Protein AF-A0A849A9J9-F1 (afdb_monomer)

Solvent-accessible surface area (backbone atoms only — not comparable to full-atom values): 10123 Å² total; per-residue (Å²): 137,88,82,84,79,86,82,87,78,90,78,89,83,88,82,89,82,90,84,90,86,82,88,82,89,80,82,85,81,92,79,80,89,86,84,84,86,83,89,81,89,75,92,74,91,71,92,76,79,88,88,91,87,73,85,71,73,67,77,60,61,65,57,56,51,55,39,68,74,41,61,68,72,59,29,49,53,52,50,56,49,50,52,49,52,52,48,53,53,48,52,53,53,48,52,52,51,52,51,48,53,52,49,54,50,51,51,53,51,50,51,53,50,52,53,53,52,50,53,51,51,53,52,51,49,53,50,52,52,51,52,50,52,52,50,53,52,51,50,54,53,48,52,53,50,51,55,52,52,54,59,58,76,75,107

pLDDT: mean 74.29, std 26.29, range [30.38, 98.69]

Sequence (155 aa):
MPTMPAVSGSSVHSADAATDGASGAAVPTNGAADLLPPHHSGDHSSSTPEAEDTERSAPDHTLDQQLAALPPQLALYFRDLLRGLEAEAGDARAEVREVRAALESDIARLRLHAAGLQGRVDELQAECDRLRAAGHGAGASLARRAAGVARRALR

Foldseek 3Di:
DDDDDDDDDDDDDDDDDDDDDDDDDDDDDDDDDDDDDDDDDDDDDDDDDDDDPPPPDPPPVVLVVVLVPDDVVVSVVVVVVVVVVVVVVVVVVVVVVVVVVVVVVVVVVVVVVVVVVVVVVVVVVVVVVVVVVVVVVVVVVVVVVVVVVVVVVVD

Mean predicted aligned error: 18.8 Å

Radius of gyration: 39.14 Å; Cα contacts (8 Å, |Δi|>4): 4; chains: 1; bounding box: 74×85×103 Å

Secondary structure (DSSP, 8-state):
-------------------------PPPPP---------------------S--------HHHHHHHHTS-HHHHHHHHHHHHHHHHHHHHHHHHHHHHHHHHHHHHHHHHHHHHHHHHHHHHHHHHHHHHHHHHHHHHHHHHHHHHHHHHHHT-

Organism: NCBI:txid1656892

Structure (mmCIF, N/CA/C/O backbone):
data_AF-A0A849A9J9-F1
#
_entry.id   AF-A0A849A9J9-F1
#
loop_
_atom_site.group_PDB
_atom_site.id
_atom_site.type_symbol
_atom_site.label_atom_id
_atom_site.label_alt_id
_atom_site.label_comp_id
_atom_site.label_asym_id
_atom_site.label_entity_id
_atom_site.label_seq_id
_atom_site.pdbx_PDB_ins_code
_atom_site.Cartn_x
_atom_site.Cartn_y
_atom_site.Cartn_z
_atom_site.occupancy
_atom_site.B_iso_or_equiv
_atom_site.auth_seq_id
_atom_site.auth_comp_id
_atom_site.auth_asym_id
_atom_site.auth_atom_id
_atom_site.pdbx_PDB_model_num
ATOM 1 N N . MET A 1 1 ? 15.894 49.529 8.300 1.00 38.03 1 MET A N 1
ATOM 2 C CA . MET A 1 1 ? 17.341 49.839 8.242 1.00 38.03 1 MET A CA 1
ATOM 3 C C . MET A 1 1 ? 17.734 50.475 9.561 1.00 38.03 1 MET A C 1
ATOM 5 O O . MET A 1 1 ? 16.982 51.353 9.970 1.00 38.03 1 MET A O 1
ATOM 9 N N . PRO A 1 2 ? 18.891 50.170 10.166 1.00 57.16 2 PRO A N 1
ATOM 10 C CA . PRO A 1 2 ? 19.777 48.994 10.087 1.00 57.16 2 PRO A CA 1
ATOM 11 C C . PRO A 1 2 ? 19.854 48.323 11.497 1.00 57.16 2 PRO A C 1
ATOM 13 O O . PRO A 1 2 ? 19.229 48.812 12.425 1.00 57.16 2 PRO A O 1
ATOM 16 N N . THR A 1 3 ? 20.438 47.151 11.740 1.00 44.62 3 THR A N 1
ATOM 17 C CA . THR A 1 3 ? 21.882 46.882 11.733 1.00 44.62 3 THR A CA 1
ATOM 18 C C . THR A 1 3 ? 22.148 45.375 11.697 1.00 44.62 3 THR A C 1
ATOM 20 O O . THR A 1 3 ? 21.812 44.633 12.613 1.00 44.62 3 THR A O 1
ATOM 23 N N . MET A 1 4 ? 22.814 44.942 10.628 1.00 45.06 4 MET A N 1
ATOM 24 C CA . MET A 1 4 ? 23.832 43.895 10.712 1.00 45.06 4 MET A CA 1
ATOM 25 C C . MET A 1 4 ? 25.130 44.522 11.239 1.00 45.06 4 MET A C 1
ATOM 27 O O . MET A 1 4 ? 25.369 45.714 11.022 1.00 45.06 4 MET A O 1
ATOM 31 N N . PRO A 1 5 ? 25.985 43.712 11.866 1.00 58.41 5 PRO A N 1
ATOM 32 C CA . PRO A 1 5 ? 27.331 43.499 11.331 1.00 58.41 5 PRO A CA 1
ATOM 33 C C . PRO A 1 5 ? 27.530 41.982 11.097 1.00 58.41 5 PRO A C 1
ATOM 35 O O . PRO A 1 5 ? 27.065 41.170 11.886 1.00 58.41 5 PRO A O 1
ATOM 38 N N . ALA A 1 6 ? 28.010 41.504 9.941 1.00 43.50 6 ALA A N 1
ATOM 39 C CA . ALA A 1 6 ? 29.365 41.654 9.384 1.00 43.50 6 ALA A CA 1
ATOM 40 C C . ALA A 1 6 ? 30.437 41.176 10.389 1.00 43.50 6 ALA A C 1
ATOM 42 O O . ALA A 1 6 ? 30.402 41.570 11.542 1.00 43.50 6 ALA A O 1
ATOM 43 N N . VAL A 1 7 ? 31.462 40.390 10.075 1.00 43.75 7 VAL A N 1
ATOM 44 C CA . VAL A 1 7 ? 31.999 39.776 8.856 1.00 43.75 7 VAL A CA 1
ATOM 45 C C . VAL A 1 7 ? 33.199 38.932 9.344 1.00 43.75 7 VAL A C 1
ATOM 47 O O . VAL A 1 7 ? 33.710 39.179 10.435 1.00 43.75 7 VAL A O 1
ATOM 50 N N . SER A 1 8 ? 33.711 38.051 8.482 1.00 41.12 8 SER A N 1
ATOM 51 C CA . SER A 1 8 ? 35.026 37.375 8.549 1.00 41.12 8 SER A CA 1
ATOM 52 C C . SER A 1 8 ? 35.018 35.997 9.208 1.00 41.12 8 SER A C 1
ATOM 54 O O . SER A 1 8 ? 34.576 35.841 10.333 1.00 41.12 8 SER A O 1
ATOM 56 N N . GLY A 1 9 ? 35.546 34.950 8.588 1.00 36.75 9 GLY A N 1
ATOM 57 C CA . GLY A 1 9 ? 36.318 34.894 7.355 1.00 36.75 9 GLY A CA 1
ATOM 58 C C . GLY A 1 9 ? 37.391 33.821 7.470 1.00 36.75 9 GLY A C 1
ATOM 59 O O . GLY A 1 9 ? 37.894 33.578 8.560 1.00 36.75 9 GLY A O 1
ATOM 60 N N . SER A 1 10 ? 37.780 33.303 6.303 1.00 39.47 10 SER A N 1
ATOM 61 C CA . SER A 1 10 ? 39.060 32.644 6.025 1.00 39.47 10 SER A CA 1
ATOM 62 C C . SER A 1 10 ? 39.272 31.248 6.628 1.00 39.47 10 SER A C 1
ATOM 64 O O . SER A 1 10 ? 38.964 31.000 7.779 1.00 39.47 10 SER A O 1
ATOM 66 N N . SER A 1 11 ? 39.924 30.292 5.978 1.00 38.41 11 SER A N 1
ATOM 67 C CA . SER A 1 11 ? 40.312 30.028 4.588 1.00 38.41 11 SER A CA 1
ATOM 68 C C . SER A 1 11 ? 41.135 28.729 4.666 1.00 38.41 11 SER A C 1
ATOM 70 O O . SER A 1 11 ? 41.824 28.522 5.658 1.00 38.41 11 SER A O 1
ATOM 72 N N . VAL A 1 12 ? 41.067 27.908 3.615 1.00 40.25 12 VAL A N 1
ATOM 73 C CA . VAL A 1 12 ? 42.058 26.916 3.138 1.00 40.25 12 VAL A CA 1
ATOM 74 C C . VAL A 1 12 ? 42.795 25.989 4.131 1.00 40.25 12 VAL A C 1
ATOM 76 O O . VAL A 1 12 ? 43.599 26.434 4.938 1.00 40.25 12 VAL A O 1
ATOM 79 N N . HIS A 1 13 ? 42.740 24.674 3.884 1.00 38.62 13 HIS A N 1
ATOM 80 C CA . HIS A 1 13 ? 43.836 23.961 3.197 1.00 38.62 13 HIS A CA 1
ATOM 81 C C . HIS A 1 13 ? 43.469 22.501 2.889 1.00 38.62 13 HIS A C 1
ATOM 83 O O . HIS A 1 13 ? 42.944 21.772 3.725 1.00 38.62 13 HIS A O 1
ATOM 89 N N . SER A 1 14 ? 43.779 22.119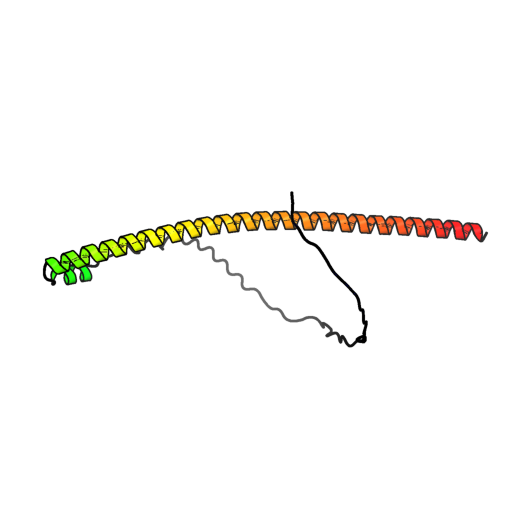 1.653 1.00 37.59 14 SER A N 1
ATOM 90 C CA . SER A 1 14 ? 43.774 20.775 1.085 1.00 37.59 14 SER A CA 1
ATOM 91 C C . SER A 1 14 ? 44.774 19.836 1.765 1.00 37.59 14 SER A C 1
ATOM 93 O O . SER A 1 14 ? 45.849 20.283 2.159 1.00 37.59 14 SER A O 1
ATOM 95 N N . ALA A 1 15 ? 44.492 18.531 1.747 1.00 40.97 15 ALA A N 1
ATOM 96 C CA . ALA A 1 15 ? 45.505 17.502 1.504 1.00 40.97 15 ALA A CA 1
ATOM 97 C C . ALA A 1 15 ? 44.845 16.200 1.020 1.00 40.97 15 ALA A C 1
ATOM 99 O O . ALA A 1 15 ? 44.064 15.574 1.733 1.00 40.97 15 ALA A O 1
ATOM 100 N N . ASP A 1 16 ? 45.189 15.840 -0.215 1.00 34.16 16 ASP A N 1
ATOM 101 C CA . ASP A 1 16 ? 45.119 14.505 -0.800 1.00 34.16 16 ASP A CA 1
ATOM 102 C C . ASP A 1 16 ? 45.810 13.450 0.074 1.00 34.16 16 ASP A C 1
ATOM 104 O O . ASP A 1 16 ? 46.897 13.694 0.598 1.00 34.16 16 ASP A O 1
ATOM 108 N N . ALA A 1 17 ? 45.258 12.235 0.086 1.00 38.81 17 ALA A N 1
ATOM 109 C CA . ALA A 1 17 ? 46.051 11.010 0.006 1.00 38.81 17 ALA A CA 1
ATOM 110 C C . ALA A 1 17 ? 45.168 9.856 -0.488 1.00 38.81 17 ALA A C 1
ATOM 112 O O . ALA A 1 17 ? 44.432 9.224 0.266 1.00 38.81 17 ALA A O 1
ATOM 113 N N . ALA A 1 18 ? 45.261 9.597 -1.790 1.00 34.84 18 ALA A N 1
ATOM 114 C CA . ALA A 1 18 ? 44.855 8.348 -2.406 1.00 34.84 18 ALA A CA 1
ATOM 115 C C . ALA A 1 18 ? 45.789 7.214 -1.958 1.00 34.84 18 ALA A C 1
ATOM 117 O O . ALA A 1 18 ? 47.005 7.375 -1.979 1.00 34.84 18 ALA A O 1
ATOM 118 N N . THR A 1 19 ? 45.227 6.063 -1.601 1.00 40.44 19 THR A N 1
ATOM 119 C CA . THR A 1 19 ? 45.811 4.723 -1.784 1.00 40.44 19 THR A CA 1
ATOM 120 C C . THR A 1 19 ? 44.716 3.712 -1.466 1.00 40.44 19 THR A C 1
ATOM 122 O O . THR A 1 19 ? 44.350 3.552 -0.313 1.00 40.44 19 THR A O 1
ATOM 125 N N . ASP A 1 20 ? 44.139 3.097 -2.496 1.00 32.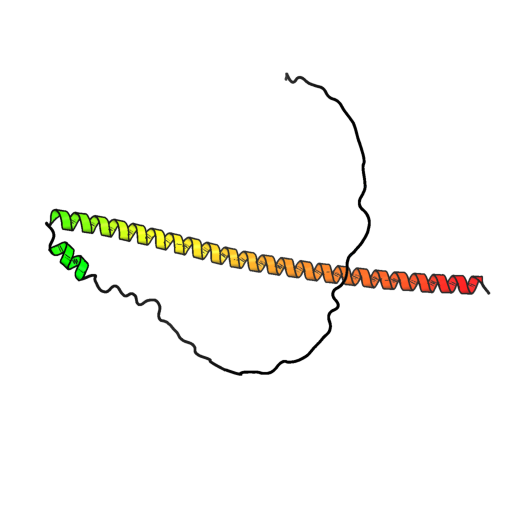75 20 ASP A N 1
ATOM 126 C CA . ASP A 1 20 ? 43.873 1.657 -2.488 1.00 32.75 20 ASP A CA 1
ATOM 127 C C . ASP A 1 20 ? 43.397 1.218 -3.871 1.00 32.75 20 ASP A C 1
ATOM 129 O O . ASP A 1 20 ? 42.313 1.550 -4.351 1.00 32.75 20 ASP A O 1
ATOM 133 N N . GLY A 1 21 ? 44.277 0.484 -4.542 1.00 32.53 21 GLY A N 1
ATOM 134 C CA . GLY A 1 21 ? 44.017 -0.173 -5.805 1.00 32.53 21 GLY A CA 1
ATOM 135 C C . GLY A 1 21 ? 44.705 -1.529 -5.804 1.00 32.53 21 GLY A C 1
ATOM 136 O O . GLY A 1 21 ? 45.914 -1.588 -5.608 1.00 32.53 21 GLY A O 1
ATOM 137 N N . ALA A 1 22 ? 43.899 -2.569 -6.046 1.00 32.69 22 ALA A N 1
ATOM 138 C CA . ALA A 1 22 ? 44.196 -3.900 -6.601 1.00 32.69 22 ALA A CA 1
ATOM 139 C C . ALA A 1 22 ? 43.473 -4.987 -5.781 1.00 32.69 22 ALA A C 1
ATOM 141 O O . ALA A 1 22 ? 43.842 -5.297 -4.659 1.00 32.69 22 ALA A O 1
ATOM 142 N N . SER A 1 23 ? 42.315 -5.450 -6.255 1.00 34.28 23 SER A N 1
ATOM 143 C CA . SER A 1 23 ? 42.166 -6.575 -7.202 1.00 34.28 23 SER A CA 1
ATOM 144 C C . SER A 1 23 ? 42.242 -7.943 -6.522 1.00 34.28 23 SER A C 1
ATOM 146 O O . SER A 1 23 ? 43.306 -8.396 -6.122 1.00 34.28 23 SER A O 1
ATOM 148 N N . GLY A 1 24 ? 41.093 -8.624 -6.468 1.00 32.09 24 GLY A N 1
ATOM 149 C CA . GLY A 1 24 ? 40.980 -10.000 -5.983 1.00 32.09 24 GLY A CA 1
ATOM 150 C C . GLY A 1 24 ? 39.544 -10.529 -5.953 1.00 32.09 24 GLY A C 1
ATOM 151 O O . GLY A 1 24 ? 39.146 -11.145 -4.973 1.00 32.09 24 GLY A O 1
ATOM 152 N N . ALA A 1 25 ? 38.743 -10.265 -6.991 1.00 33.09 25 ALA A N 1
ATOM 153 C CA . ALA A 1 25 ? 37.436 -10.901 -7.156 1.00 33.09 25 ALA A CA 1
ATOM 154 C C . ALA A 1 25 ? 37.627 -12.288 -7.791 1.00 33.09 25 ALA A C 1
ATOM 156 O O . ALA A 1 25 ? 37.926 -12.394 -8.980 1.00 33.09 25 ALA A O 1
ATOM 157 N N . ALA A 1 26 ? 37.470 -13.344 -6.991 1.00 38.28 26 ALA A N 1
ATOM 158 C CA . ALA A 1 26 ? 37.355 -14.713 -7.476 1.00 38.28 26 ALA A CA 1
ATOM 159 C C . ALA A 1 26 ? 35.873 -15.087 -7.624 1.00 38.28 26 ALA A C 1
ATOM 161 O O . ALA A 1 26 ? 35.082 -15.024 -6.686 1.00 38.28 26 ALA A O 1
ATOM 162 N N . VAL A 1 27 ? 35.538 -15.455 -8.854 1.00 43.03 27 VAL A N 1
ATOM 163 C CA . VAL A 1 27 ? 34.274 -15.994 -9.355 1.00 43.03 27 VAL A CA 1
ATOM 164 C C . VAL A 1 27 ? 33.986 -17.369 -8.735 1.00 43.03 27 VAL A C 1
ATOM 166 O O . VAL A 1 27 ? 34.870 -18.223 -8.790 1.00 43.03 27 VAL A O 1
ATOM 169 N N . PRO A 1 28 ? 32.762 -17.670 -8.265 1.00 42.19 28 PRO A N 1
ATOM 170 C CA . PRO A 1 28 ? 32.276 -19.041 -8.245 1.00 42.19 28 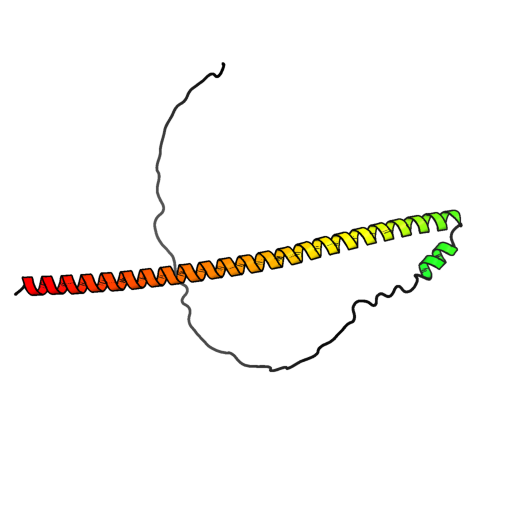PRO A CA 1
ATOM 171 C C . PRO A 1 28 ? 31.503 -19.330 -9.540 1.00 42.19 28 PRO A C 1
ATOM 173 O O . PRO A 1 28 ? 30.516 -18.677 -9.879 1.00 42.19 28 PRO A O 1
ATOM 176 N N . THR A 1 29 ? 32.000 -20.302 -10.298 1.00 42.62 29 THR A N 1
ATOM 177 C CA . THR A 1 29 ? 31.399 -20.821 -11.528 1.00 42.62 29 THR A CA 1
ATOM 178 C C . THR A 1 29 ? 30.136 -21.626 -11.224 1.00 42.62 29 THR A C 1
ATOM 180 O O . THR A 1 29 ? 30.193 -22.616 -10.497 1.00 42.62 29 THR A O 1
ATOM 183 N N . ASN A 1 30 ? 29.019 -21.240 -11.846 1.00 33.41 30 ASN A N 1
ATOM 184 C CA . ASN A 1 30 ? 27.828 -22.076 -11.986 1.00 33.41 30 ASN A CA 1
ATOM 185 C C . ASN A 1 30 ? 28.134 -23.282 -12.891 1.00 33.41 30 ASN A C 1
ATOM 187 O O . ASN A 1 30 ? 28.543 -23.105 -14.039 1.00 33.41 30 ASN A O 1
ATOM 191 N N . GLY A 1 31 ? 27.886 -24.488 -12.381 1.00 30.38 31 GLY A N 1
ATOM 192 C CA . GLY A 1 31 ? 27.796 -25.738 -13.135 1.00 30.38 31 GLY A CA 1
ATOM 193 C C . GLY A 1 31 ? 26.400 -26.333 -12.953 1.00 30.38 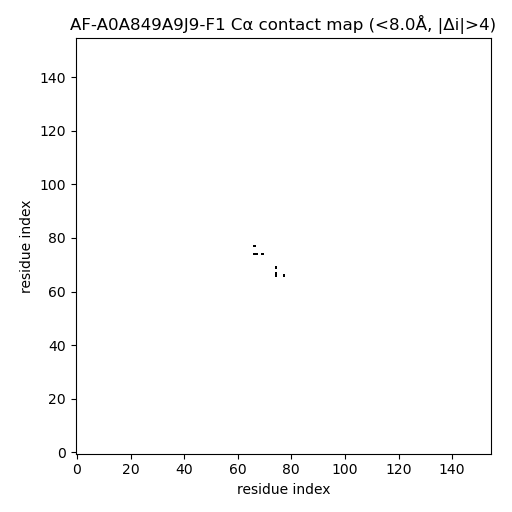31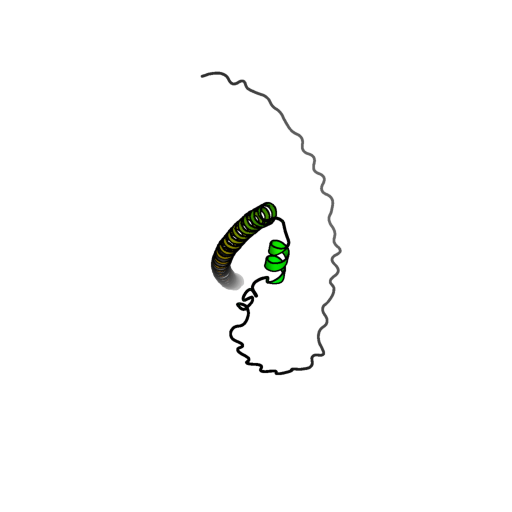 GLY A C 1
ATOM 194 O O . GLY A 1 31 ? 25.875 -26.362 -11.846 1.00 30.38 31 GLY A O 1
ATOM 195 N N . ALA A 1 32 ? 25.793 -26.705 -14.073 1.00 35.00 32 ALA A N 1
ATOM 196 C CA . ALA A 1 32 ? 24.374 -26.955 -14.277 1.00 35.00 32 ALA A CA 1
ATOM 197 C C . ALA A 1 32 ? 23.848 -28.316 -13.776 1.00 35.00 32 ALA A C 1
ATOM 199 O O . ALA A 1 32 ? 24.613 -29.258 -13.619 1.00 35.00 32 ALA A O 1
ATOM 200 N N . ALA A 1 33 ? 22.511 -28.357 -13.661 1.00 37.84 33 ALA A N 1
ATOM 201 C CA . ALA A 1 33 ? 21.590 -29.459 -13.971 1.00 37.84 33 ALA A CA 1
ATOM 202 C C . ALA A 1 33 ? 21.859 -30.845 -13.359 1.00 37.84 33 ALA A C 1
ATOM 204 O O . ALA A 1 33 ? 22.775 -31.543 -13.766 1.00 37.84 33 ALA A O 1
ATOM 205 N N . ASP A 1 34 ? 20.967 -31.306 -12.481 1.00 37.53 34 ASP A N 1
ATOM 206 C CA . ASP A 1 34 ? 19.892 -32.239 -12.856 1.00 37.53 34 ASP A CA 1
ATOM 207 C C . ASP A 1 34 ? 19.033 -32.591 -11.625 1.00 37.53 34 ASP A C 1
ATOM 209 O O . ASP A 1 34 ? 19.469 -32.406 -10.491 1.00 37.53 34 ASP A O 1
ATOM 213 N N . LEU A 1 35 ? 17.852 -33.171 -11.874 1.00 37.97 35 LEU A N 1
ATOM 214 C CA . LEU A 1 35 ? 16.937 -33.846 -10.928 1.00 37.97 35 LEU A CA 1
ATOM 215 C C . LEU A 1 35 ? 15.755 -33.023 -10.363 1.00 37.97 35 LEU A C 1
ATOM 217 O O . LEU A 1 35 ? 15.670 -32.719 -9.176 1.00 37.97 35 LEU A O 1
ATOM 221 N N . LEU A 1 36 ? 14.758 -32.791 -11.225 1.00 48.81 36 LEU A N 1
ATOM 222 C CA . LEU A 1 36 ? 13.333 -32.879 -10.848 1.00 48.81 36 LEU A CA 1
ATOM 223 C C . LEU A 1 36 ? 12.905 -34.360 -10.840 1.00 48.81 36 LEU A C 1
ATOM 225 O O . LEU A 1 36 ? 13.429 -35.129 -11.652 1.00 48.81 36 LEU A O 1
ATOM 229 N N . PRO A 1 37 ? 11.969 -34.782 -9.963 1.00 49.25 37 PRO A N 1
ATOM 230 C CA . PRO A 1 37 ? 10.593 -35.069 -10.429 1.00 49.25 37 PRO A CA 1
ATOM 231 C C . PRO A 1 37 ? 9.516 -34.901 -9.307 1.00 49.25 37 PRO A C 1
ATOM 233 O O . PRO A 1 37 ? 9.844 -34.455 -8.212 1.00 49.25 37 PRO A O 1
ATOM 236 N N . PRO A 1 38 ? 8.243 -35.315 -9.496 1.00 51.12 38 PRO A N 1
ATOM 237 C CA . PRO A 1 38 ? 7.268 -34.776 -10.439 1.00 51.12 38 PRO A CA 1
ATOM 238 C C . PRO A 1 38 ? 5.943 -34.341 -9.758 1.00 51.12 38 PRO A C 1
ATOM 240 O O . PRO A 1 38 ? 5.706 -34.526 -8.569 1.00 51.12 38 PRO A O 1
ATOM 243 N N . HIS A 1 39 ? 5.078 -33.767 -10.592 1.00 46.59 39 HIS A N 1
ATOM 244 C CA . HIS A 1 39 ? 3.684 -33.360 -10.407 1.00 46.59 39 HIS A CA 1
ATOM 245 C C . HIS A 1 39 ? 2.816 -34.169 -9.423 1.00 46.59 39 HIS A C 1
ATOM 247 O O . HIS A 1 39 ? 2.637 -35.374 -9.587 1.00 46.59 39 HIS A O 1
ATOM 253 N N . HIS A 1 40 ? 2.105 -33.447 -8.550 1.00 37.88 40 HIS A N 1
ATOM 254 C CA . HIS A 1 40 ? 0.775 -33.843 -8.094 1.00 37.88 40 HIS A CA 1
ATOM 255 C C . HIS A 1 40 ? -0.254 -32.797 -8.522 1.00 37.88 40 HIS A C 1
ATOM 257 O O . HIS A 1 40 ? -0.322 -31.691 -7.992 1.00 37.88 40 HIS A O 1
ATOM 263 N N . SER A 1 41 ? -1.042 -33.187 -9.519 1.00 43.88 41 SER A N 1
ATOM 264 C CA . SER A 1 41 ? -2.344 -32.616 -9.831 1.00 43.88 41 SER A CA 1
ATOM 265 C C . SER A 1 41 ? -3.289 -32.872 -8.658 1.00 43.88 41 SER A C 1
ATOM 267 O O . SER A 1 41 ? -3.406 -34.006 -8.193 1.00 43.88 41 SER A O 1
ATOM 269 N N . GLY A 1 42 ? -3.967 -31.826 -8.204 1.00 35.88 42 GLY A N 1
ATOM 270 C CA . GLY A 1 42 ? -4.985 -31.890 -7.165 1.00 35.88 42 GLY A CA 1
ATOM 271 C C . GLY A 1 42 ? -5.940 -30.724 -7.338 1.00 35.88 42 GLY A C 1
ATOM 272 O O . GLY A 1 42 ? -5.796 -29.697 -6.683 1.00 35.88 42 GLY A O 1
ATOM 273 N N . ASP A 1 43 ? -6.879 -30.885 -8.268 1.00 42.72 43 ASP A N 1
ATOM 274 C CA . ASP A 1 43 ? -8.086 -30.074 -8.344 1.00 42.72 43 ASP A CA 1
ATOM 275 C C . ASP A 1 43 ? -8.853 -30.190 -7.025 1.00 42.72 43 ASP A C 1
ATOM 277 O O . ASP A 1 43 ? -9.442 -31.229 -6.732 1.00 42.72 43 ASP A O 1
ATOM 281 N N . HIS A 1 44 ? -8.914 -29.101 -6.264 1.00 41.47 44 HIS A N 1
ATOM 282 C CA . HIS A 1 44 ? -9.975 -28.890 -5.288 1.00 41.47 44 HIS A CA 1
ATOM 283 C C . HIS A 1 44 ? -10.586 -27.514 -5.522 1.00 41.47 44 HIS A C 1
ATOM 285 O O . HIS A 1 44 ? -10.238 -26.510 -4.908 1.00 41.47 44 HIS A O 1
ATOM 291 N N . SER A 1 45 ? -11.546 -27.502 -6.446 1.00 46.78 45 SER A N 1
ATOM 292 C CA . SER A 1 45 ? -12.700 -26.624 -6.318 1.00 46.78 45 SER A CA 1
ATOM 293 C C . SER A 1 45 ? -13.411 -26.981 -5.011 1.00 46.78 45 SER A C 1
ATOM 295 O O . SER A 1 45 ? -14.058 -28.021 -4.923 1.00 46.78 45 SER A O 1
ATOM 297 N N . SER A 1 46 ? -13.299 -26.130 -3.998 1.00 40.66 46 SER A N 1
ATOM 298 C CA . SER A 1 46 ? -14.288 -26.054 -2.926 1.00 40.66 46 SER A CA 1
ATOM 299 C C . SER A 1 46 ? -14.492 -24.592 -2.565 1.00 40.66 46 SER A C 1
ATOM 301 O O . SER A 1 46 ? -13.794 -24.011 -1.738 1.00 40.66 46 SER A O 1
ATOM 303 N N . SER A 1 47 ? -15.466 -23.997 -3.235 1.00 47.50 47 SER A N 1
ATOM 304 C CA . SER A 1 47 ? -16.260 -22.901 -2.712 1.00 47.50 47 SER A CA 1
ATOM 305 C C . SER A 1 47 ? -16.806 -23.319 -1.344 1.00 47.50 47 SER A C 1
ATOM 307 O O . SER A 1 47 ? -17.671 -24.188 -1.262 1.00 47.50 47 SER A O 1
ATOM 309 N N . THR A 1 48 ? -16.313 -22.706 -0.276 1.00 41.09 48 THR A N 1
ATOM 310 C CA . THR A 1 48 ? -17.013 -22.662 1.011 1.00 41.09 48 THR A CA 1
ATOM 311 C C . THR A 1 48 ? -17.519 -21.238 1.214 1.00 41.09 48 THR A C 1
ATOM 313 O O . THR A 1 48 ? -16.699 -20.325 1.341 1.00 41.09 48 THR A O 1
ATOM 316 N N . PRO A 1 49 ? -18.844 -21.021 1.181 1.00 51.31 49 PRO A N 1
ATOM 317 C CA . PRO A 1 49 ? -19.445 -19.774 1.619 1.00 51.31 49 PRO A CA 1
ATOM 318 C C . PRO A 1 49 ? -19.478 -19.740 3.155 1.00 51.31 49 PRO A C 1
ATOM 320 O O . PRO A 1 49 ? -19.531 -20.789 3.786 1.00 51.31 49 PRO A O 1
ATOM 323 N N . GLU A 1 50 ? -19.459 -18.527 3.710 1.00 47.88 50 GLU A N 1
ATOM 324 C CA . GLU A 1 50 ? -20.075 -18.160 4.996 1.00 47.88 50 GLU A CA 1
ATOM 325 C C . GLU A 1 50 ? -19.824 -19.076 6.208 1.00 47.88 50 GLU A C 1
ATOM 327 O O . GLU A 1 50 ? -20.507 -20.081 6.363 1.00 47.88 50 GLU A O 1
ATOM 332 N N . ALA A 1 51 ? -18.956 -18.662 7.142 1.00 52.09 51 ALA A N 1
ATOM 333 C CA . ALA A 1 51 ? -19.128 -18.976 8.572 1.00 52.09 51 ALA A CA 1
ATOM 334 C C . ALA A 1 51 ? -18.101 -18.263 9.476 1.00 52.09 51 ALA A C 1
ATOM 336 O O . ALA A 1 51 ? -17.368 -18.935 10.184 1.00 52.09 51 ALA A O 1
ATOM 337 N N . GLU A 1 52 ? -18.053 -16.927 9.517 1.00 45.69 52 GLU A N 1
ATOM 338 C CA . GLU A 1 52 ? -17.472 -16.220 10.682 1.00 45.69 52 GLU A CA 1
ATOM 339 C C . GLU A 1 52 ? -18.300 -14.974 11.033 1.00 45.69 52 GLU A C 1
ATOM 341 O O . GLU A 1 52 ? -17.797 -13.869 11.155 1.00 45.69 52 GLU A O 1
ATOM 346 N N . ASP A 1 53 ? -19.611 -15.170 11.177 1.00 47.25 53 ASP A N 1
ATOM 347 C CA . ASP A 1 53 ? -20.521 -14.234 11.856 1.00 47.25 53 ASP A CA 1
ATOM 348 C C . ASP A 1 53 ? -21.501 -15.053 12.715 1.00 47.25 53 ASP A C 1
ATOM 350 O O . ASP A 1 53 ? -22.727 -14.995 12.605 1.00 47.25 53 ASP A O 1
ATOM 354 N N . THR A 1 54 ? -20.959 -15.948 13.543 1.00 48.06 54 THR A N 1
ATOM 355 C CA . THR A 1 54 ? -21.762 -16.718 14.506 1.00 48.06 54 THR A CA 1
ATOM 356 C C . THR A 1 54 ? -21.049 -16.875 15.842 1.00 48.06 54 THR A C 1
ATOM 358 O O . THR A 1 54 ? -21.156 -17.900 16.499 1.00 48.06 54 THR A O 1
ATOM 361 N N . GLU A 1 55 ? -20.427 -15.805 16.329 1.00 45.12 55 GLU A N 1
ATOM 362 C CA . GLU A 1 55 ? -20.451 -15.543 17.770 1.00 45.12 55 GLU A CA 1
ATOM 363 C C . GLU A 1 55 ? -21.731 -14.763 18.082 1.00 45.12 55 GLU A C 1
ATOM 365 O O . GLU A 1 55 ? -21.737 -13.609 18.508 1.00 45.12 55 GLU A O 1
ATOM 370 N N . ARG A 1 56 ? -22.877 -15.412 17.835 1.00 44.53 56 ARG A N 1
ATOM 371 C CA . ARG A 1 56 ? -24.112 -15.040 18.519 1.00 44.53 56 ARG A CA 1
ATOM 372 C C . ARG A 1 56 ? -23.878 -15.358 19.986 1.00 44.53 56 ARG A C 1
ATOM 374 O O . ARG A 1 56 ? -24.072 -16.492 20.409 1.00 44.53 56 ARG A O 1
ATOM 381 N N . SER A 1 57 ? -23.403 -14.335 20.691 1.00 51.34 57 SER A N 1
ATOM 382 C CA . SER A 1 57 ? -23.643 -14.032 22.095 1.00 51.34 57 SER A CA 1
ATOM 383 C C . SER A 1 57 ? -24.707 -14.967 22.673 1.00 51.34 57 SER A C 1
ATOM 385 O O . SER A 1 57 ? -25.912 -14.747 22.526 1.00 51.34 57 SER A O 1
ATOM 387 N N . ALA A 1 58 ? -24.250 -16.062 23.283 1.00 46.03 58 ALA A N 1
ATOM 388 C CA . ALA A 1 58 ? -25.042 -16.660 24.334 1.00 46.03 58 ALA A CA 1
ATOM 389 C C . ALA A 1 58 ? -25.176 -15.547 25.382 1.00 46.03 58 ALA A C 1
ATOM 391 O O . ALA A 1 58 ? -24.155 -14.944 25.720 1.00 46.03 58 ALA A O 1
ATOM 392 N N . PRO A 1 59 ? -26.386 -15.197 25.848 1.00 52.34 59 PRO A N 1
ATOM 393 C CA . PRO A 1 59 ? -26.489 -14.321 27.004 1.00 52.34 59 PRO A CA 1
ATOM 394 C C . PRO A 1 59 ? -25.612 -14.938 28.093 1.00 52.34 59 PRO A C 1
ATOM 396 O O . PRO A 1 59 ? -25.757 -16.131 28.375 1.00 52.34 59 PRO A O 1
ATOM 399 N N . ASP A 1 60 ? -24.670 -14.159 28.629 1.00 60.34 60 ASP A N 1
ATOM 400 C CA . ASP A 1 60 ? -23.774 -14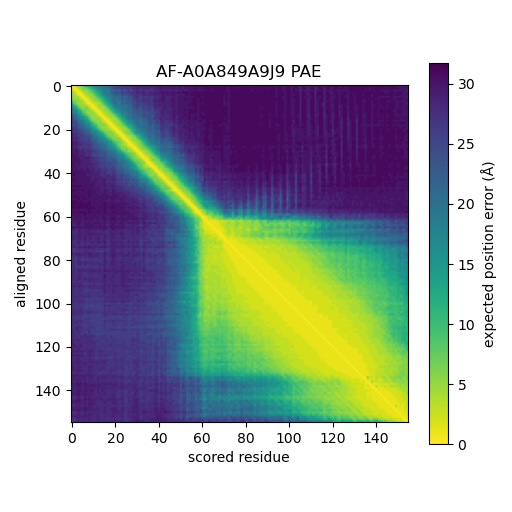.561 29.714 1.00 60.34 60 ASP A CA 1
ATOM 401 C C . ASP A 1 60 ? -24.616 -14.790 30.976 1.00 60.34 60 ASP A C 1
ATOM 403 O O . ASP A 1 60 ? -24.623 -14.018 31.934 1.00 60.34 60 ASP A O 1
ATOM 407 N N . HIS A 1 61 ? -25.387 -15.875 30.971 1.00 60.16 61 HIS A N 1
ATOM 408 C CA . HIS A 1 61 ? -26.291 -16.274 32.035 1.00 60.16 61 HIS A CA 1
ATOM 409 C C . HIS A 1 61 ? -25.527 -16.476 33.343 1.00 60.16 61 HIS A C 1
ATOM 411 O O . HIS A 1 61 ? -26.098 -16.314 34.416 1.00 60.16 61 HIS A O 1
ATOM 417 N N . THR A 1 62 ? -24.232 -16.775 33.260 1.00 77.06 62 THR A N 1
ATOM 418 C CA . THR A 1 62 ? -23.284 -16.812 34.373 1.00 77.06 62 THR A CA 1
ATOM 419 C C . THR A 1 62 ? -23.005 -15.432 34.955 1.00 77.06 62 THR A C 1
ATOM 421 O O . THR A 1 62 ? -23.006 -15.291 36.175 1.00 77.06 62 THR A O 1
ATOM 424 N N . LEU A 1 63 ? -22.804 -14.411 34.122 1.00 79.44 63 LEU A N 1
ATOM 425 C CA . LEU A 1 63 ? -22.486 -13.057 34.570 1.00 79.44 63 LEU A CA 1
ATOM 426 C C . LEU A 1 63 ? -23.734 -12.363 35.132 1.00 79.44 63 LEU A C 1
ATOM 428 O O . LEU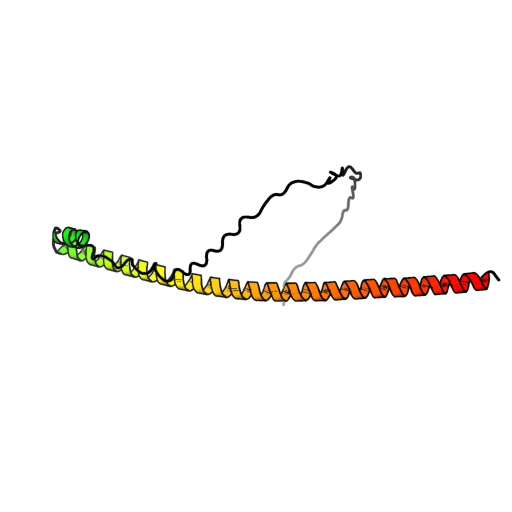 A 1 63 ? -23.678 -11.769 36.206 1.00 79.44 63 LEU A O 1
ATOM 432 N N . ASP A 1 64 ? -24.894 -12.553 34.498 1.00 80.31 64 ASP A N 1
ATOM 433 C CA . ASP A 1 64 ? -26.182 -12.100 35.038 1.00 80.31 64 ASP A CA 1
ATOM 434 C C . ASP A 1 64 ? -26.558 -12.811 36.353 1.00 80.31 64 ASP A C 1
ATOM 436 O O . ASP A 1 64 ? -27.065 -12.168 37.275 1.00 80.31 64 ASP A O 1
ATOM 440 N N . GLN A 1 65 ? -26.273 -14.113 36.496 1.00 82.31 65 GLN A N 1
ATOM 441 C CA . GLN A 1 65 ? -26.462 -14.833 37.766 1.00 82.31 65 GLN A CA 1
ATOM 442 C C . GLN A 1 65 ? -25.497 -14.358 38.858 1.00 82.31 65 GLN A C 1
ATOM 444 O O . GLN A 1 65 ? -25.902 -14.216 40.013 1.00 82.31 65 GLN A O 1
ATOM 449 N N . GLN A 1 66 ? -24.237 -14.086 38.514 1.00 82.00 66 GLN A N 1
ATOM 450 C CA . GLN A 1 66 ? -23.247 -13.549 39.450 1.00 82.00 66 GLN A CA 1
ATOM 451 C C . GLN A 1 66 ? -23.610 -12.131 39.905 1.00 82.00 66 GLN A C 1
ATOM 453 O O . GLN A 1 66 ? -23.499 -11.825 41.091 1.00 82.00 66 GLN A O 1
ATOM 458 N N . LEU A 1 67 ? -24.120 -11.290 39.003 1.00 84.25 67 LEU A N 1
ATOM 459 C CA . LEU A 1 67 ? -24.625 -9.958 39.334 1.00 84.25 67 LEU A CA 1
ATOM 460 C C . LEU A 1 67 ? -25.880 -10.017 40.215 1.00 84.25 67 LEU A C 1
ATOM 462 O O . LEU A 1 67 ? -26.023 -9.197 41.119 1.00 84.25 67 LEU A O 1
ATOM 466 N N . ALA A 1 68 ? -26.763 -10.998 40.003 1.00 83.19 68 ALA A N 1
ATOM 467 C CA . ALA A 1 68 ? -27.963 -11.191 40.821 1.00 83.19 68 ALA A CA 1
ATOM 468 C C . ALA A 1 68 ? -27.659 -11.628 42.269 1.00 83.19 68 ALA A C 1
ATOM 470 O O . ALA A 1 68 ? -28.485 -11.416 43.156 1.00 83.19 68 ALA A O 1
ATOM 471 N N . ALA A 1 69 ? -26.485 -12.218 42.519 1.00 89.31 69 ALA A N 1
ATOM 472 C CA . ALA A 1 69 ? -26.031 -12.602 43.857 1.00 89.31 69 ALA A CA 1
ATOM 473 C C . ALA A 1 69 ? -25.413 -11.436 44.658 1.00 89.31 69 ALA A C 1
ATOM 475 O O . ALA A 1 69 ? -25.161 -11.579 45.857 1.00 89.31 69 ALA A O 1
ATOM 476 N N . LEU A 1 70 ? -25.159 -10.287 44.021 1.00 90.50 70 LEU A N 1
ATOM 477 C CA . LEU A 1 70 ? -24.584 -9.107 44.665 1.00 90.50 70 LEU A CA 1
ATOM 478 C C . LEU A 1 70 ? -25.667 -8.214 45.293 1.00 90.50 70 LEU A C 1
ATOM 480 O O . LEU A 1 70 ? -26.816 -8.199 44.846 1.00 90.50 70 LEU A O 1
ATOM 484 N N . PRO A 1 71 ? -25.307 -7.387 46.295 1.00 94.50 71 PRO A N 1
ATOM 485 C CA . PRO A 1 71 ? -26.170 -6.308 46.755 1.00 94.50 71 PRO A CA 1
ATOM 486 C C . PRO A 1 71 ? -26.624 -5.420 45.579 1.00 94.50 71 PRO A C 1
ATOM 488 O O . PRO A 1 71 ? -25.792 -5.082 44.732 1.00 94.50 71 PRO A O 1
ATOM 491 N N . PRO A 1 72 ? -27.891 -4.962 45.538 1.00 90.12 72 PRO A N 1
ATOM 492 C CA . PRO A 1 72 ? -28.458 -4.287 44.364 1.00 90.12 72 PRO A CA 1
ATOM 493 C C . PRO A 1 72 ? -27.657 -3.069 43.891 1.00 90.12 72 PRO A C 1
ATOM 495 O O . PRO A 1 72 ? -27.489 -2.854 42.696 1.00 90.12 72 PRO A O 1
ATOM 498 N N . GLN A 1 73 ? -27.123 -2.287 44.831 1.00 92.50 73 GLN A N 1
ATOM 499 C CA . GLN A 1 73 ? -26.314 -1.102 44.529 1.00 92.50 73 GLN A CA 1
ATOM 500 C C . GLN A 1 73 ? -25.010 -1.467 43.809 1.00 92.50 73 GLN A C 1
ATOM 502 O O . GLN A 1 73 ? -24.598 -0.786 42.875 1.00 92.50 73 GLN A O 1
ATOM 507 N N . LEU A 1 74 ? -24.383 -2.567 44.227 1.00 92.94 74 LEU A N 1
ATOM 508 C CA . LEU A 1 74 ? -23.137 -3.047 43.650 1.00 92.94 74 LEU A CA 1
ATOM 509 C C . LEU A 1 74 ? -23.381 -3.696 42.279 1.00 92.94 74 LEU A C 1
ATOM 511 O O . LEU A 1 74 ? -22.606 -3.478 41.353 1.00 92.94 74 LEU A O 1
ATOM 515 N N . ALA A 1 75 ? -24.492 -4.422 42.124 1.00 92.00 75 ALA A N 1
ATOM 516 C CA . ALA A 1 75 ? -24.909 -4.988 40.842 1.00 92.00 75 ALA A CA 1
ATOM 517 C C . ALA A 1 75 ? -25.175 -3.902 39.781 1.00 92.00 75 ALA A C 1
ATOM 519 O O . ALA A 1 75 ? -24.773 -4.056 38.629 1.00 92.00 75 ALA A O 1
ATOM 520 N N . LEU A 1 76 ? -25.815 -2.790 40.168 1.00 91.81 76 LEU A N 1
ATOM 521 C CA . LEU A 1 76 ? -26.041 -1.643 39.280 1.00 91.81 76 LEU A CA 1
ATOM 522 C C . LEU A 1 76 ? -24.725 -0.977 38.866 1.00 91.81 76 LEU A C 1
ATOM 524 O O . LEU A 1 76 ? -24.506 -0.768 37.678 1.00 91.81 76 LEU A O 1
ATOM 528 N N . TYR A 1 77 ? -23.823 -0.732 39.822 1.00 94.56 77 TYR A N 1
ATOM 529 C CA . TYR A 1 77 ? -22.503 -0.171 39.528 1.00 94.56 77 TYR A CA 1
ATOM 530 C C . TYR A 1 77 ? -21.724 -1.015 38.510 1.00 94.56 77 TYR A C 1
ATOM 532 O O . TYR A 1 77 ? -21.199 -0.481 37.535 1.00 94.56 77 TYR A O 1
ATOM 540 N N . PHE A 1 78 ? -21.677 -2.338 38.698 1.00 94.00 78 PHE A N 1
ATOM 541 C CA . PHE A 1 78 ? -20.981 -3.215 37.759 1.00 94.00 78 PHE A CA 1
ATOM 542 C C . PHE A 1 78 ? -21.648 -3.260 36.384 1.00 94.00 78 PHE A C 1
ATOM 544 O O . PHE A 1 78 ? -20.936 -3.304 35.387 1.00 94.00 78 PHE A O 1
ATOM 551 N N . ARG A 1 79 ? -22.982 -3.202 36.300 1.00 92.81 79 ARG A N 1
ATOM 552 C CA . ARG A 1 79 ? -23.681 -3.110 35.008 1.00 92.81 79 ARG A CA 1
ATOM 553 C C . ARG A 1 79 ? -23.346 -1.830 34.256 1.00 92.81 79 ARG A C 1
ATOM 555 O O . ARG A 1 79 ? -23.076 -1.898 33.062 1.00 92.81 79 ARG A O 1
ATOM 562 N N . ASP A 1 80 ? -23.335 -0.693 34.942 1.00 94.81 80 ASP A N 1
ATOM 563 C CA . ASP A 1 80 ? -22.989 0.585 34.320 1.00 94.81 80 ASP A CA 1
ATOM 564 C C . ASP A 1 80 ? -21.526 0.596 33.857 1.00 94.81 80 ASP A C 1
ATOM 566 O O . ASP A 1 80 ? -21.235 1.041 32.747 1.00 94.81 80 ASP A O 1
ATOM 570 N N . LEU A 1 81 ? -20.616 0.031 34.660 1.00 96.44 81 LEU A N 1
ATOM 571 C CA . LEU A 1 81 ? -19.209 -0.123 34.290 1.00 96.44 81 LEU A CA 1
ATOM 572 C C . LEU A 1 81 ? -19.033 -1.030 33.065 1.00 96.44 81 LEU A C 1
ATOM 574 O O . LEU A 1 81 ? -18.335 -0.653 32.128 1.00 96.44 81 LEU A O 1
ATOM 578 N N . LEU A 1 82 ? -19.671 -2.204 33.051 1.00 95.12 82 LEU A N 1
ATOM 579 C CA . LEU A 1 82 ? -19.609 -3.136 31.922 1.00 95.12 82 LEU A CA 1
ATOM 580 C C . LEU A 1 82 ? -20.158 -2.497 30.651 1.00 95.12 82 LEU A C 1
ATOM 582 O O . LEU A 1 82 ? -19.519 -2.575 29.609 1.00 95.12 82 LEU A O 1
ATOM 586 N N . ARG A 1 83 ? -21.280 -1.782 30.752 1.00 95.94 83 ARG A N 1
ATOM 587 C CA . ARG A 1 83 ? -21.859 -1.058 29.622 1.00 95.94 83 ARG A CA 1
ATOM 588 C C . ARG A 1 83 ? -20.931 0.038 29.096 1.00 95.94 83 ARG A C 1
ATOM 590 O O . ARG A 1 83 ? -20.864 0.244 27.888 1.00 95.94 83 ARG A O 1
ATOM 597 N N . GLY A 1 84 ? -20.225 0.738 29.986 1.00 98.06 84 GLY A N 1
ATOM 598 C CA . GLY A 1 84 ? -19.198 1.709 29.605 1.00 98.06 84 GLY A CA 1
ATOM 599 C C . GLY A 1 84 ? -18.055 1.050 28.833 1.00 98.06 84 GLY A C 1
ATOM 600 O O . GLY A 1 84 ? -17.725 1.486 27.735 1.00 98.06 84 GLY A O 1
ATOM 601 N N . LEU A 1 85 ? -17.526 -0.059 29.354 1.00 96.94 85 LEU A N 1
ATOM 602 C CA . LEU A 1 85 ? -16.457 -0.819 28.702 1.00 96.94 85 LEU A CA 1
ATOM 603 C C . LEU A 1 85 ? -16.894 -1.421 27.358 1.00 96.94 85 LEU A C 1
ATOM 605 O O . LEU A 1 85 ? -16.112 -1.444 26.413 1.00 96.94 85 LEU A O 1
ATOM 609 N N . GLU A 1 86 ? -18.134 -1.896 27.244 1.00 96.75 86 GLU A N 1
ATOM 610 C CA . GLU A 1 86 ? -18.703 -2.395 25.988 1.00 96.75 86 GLU A CA 1
ATOM 611 C C . GLU A 1 86 ? -18.833 -1.288 24.940 1.00 96.75 86 GLU A C 1
ATOM 613 O O . GLU A 1 86 ? -18.534 -1.524 23.768 1.00 96.75 86 GLU A O 1
ATOM 618 N N . ALA A 1 87 ? -19.247 -0.086 25.353 1.00 97.50 87 ALA A N 1
ATOM 619 C CA . ALA A 1 87 ? -19.313 1.074 24.473 1.00 97.50 87 ALA A CA 1
ATOM 620 C C . ALA A 1 87 ? -17.912 1.475 23.988 1.00 97.50 87 ALA A C 1
ATOM 622 O O . ALA A 1 87 ? -17.692 1.553 22.783 1.00 97.50 87 ALA A O 1
ATOM 623 N N . GLU A 1 88 ? -16.945 1.606 24.900 1.00 98.12 88 GLU A N 1
ATOM 624 C CA . GLU A 1 88 ? -15.550 1.922 24.563 1.00 98.12 88 GLU A CA 1
ATOM 625 C C . GLU A 1 88 ? -14.921 0.857 23.649 1.00 98.12 88 GLU A C 1
ATOM 627 O O . GLU A 1 88 ? -14.241 1.178 22.674 1.00 98.12 88 GLU A O 1
ATOM 632 N N . ALA A 1 89 ? -15.178 -0.428 23.912 1.00 97.56 89 ALA A N 1
ATOM 633 C CA . ALA A 1 89 ? -14.732 -1.514 23.046 1.00 97.56 89 ALA A CA 1
ATOM 634 C C . ALA A 1 89 ? -15.415 -1.468 21.670 1.00 97.56 89 ALA A C 1
ATOM 636 O O . ALA A 1 89 ? -14.793 -1.806 20.660 1.00 97.56 89 ALA A O 1
ATOM 637 N N . GLY A 1 90 ? -16.687 -1.069 21.617 1.00 98.25 90 GLY A N 1
ATOM 638 C CA . GLY A 1 90 ? -17.435 -0.844 20.385 1.00 98.25 90 GLY A CA 1
ATOM 639 C C . GLY A 1 90 ? -16.822 0.267 19.537 1.00 98.25 90 GLY A C 1
ATOM 640 O O . GLY A 1 90 ? -16.544 0.040 18.356 1.00 98.25 90 GLY A O 1
ATOM 641 N N . ASP A 1 91 ? -16.541 1.411 20.156 1.00 98.19 91 ASP A N 1
ATOM 642 C CA . ASP A 1 91 ? -15.923 2.575 19.520 1.00 98.19 91 ASP A CA 1
ATOM 643 C C . ASP A 1 91 ? -14.515 2.239 19.013 1.00 98.19 91 ASP A C 1
ATOM 645 O O . ASP A 1 91 ? -14.219 2.427 17.833 1.00 98.19 91 ASP A O 1
ATOM 649 N N . ALA A 1 92 ? -13.681 1.600 19.839 1.00 98.00 92 ALA A N 1
ATOM 650 C CA . ALA A 1 92 ? -12.346 1.163 19.429 1.00 98.00 92 ALA A CA 1
ATOM 651 C C . ALA A 1 92 ? -12.391 0.179 18.243 1.00 98.00 92 ALA A C 1
ATOM 653 O O . ALA A 1 92 ? -11.582 0.258 17.315 1.00 98.00 92 ALA A O 1
ATOM 654 N N . ARG A 1 93 ? -13.356 -0.752 18.222 1.00 98.31 93 ARG A N 1
ATOM 655 C CA . ARG A 1 93 ? -13.555 -1.660 17.078 1.00 98.31 93 ARG A CA 1
ATOM 656 C C . ARG A 1 93 ? -14.014 -0.910 15.828 1.00 98.31 93 ARG A C 1
ATOM 658 O O . ARG A 1 93 ? -13.661 -1.329 14.727 1.00 98.31 93 ARG A O 1
ATOM 665 N N . ALA A 1 94 ? -14.818 0.142 15.966 1.00 98.06 94 ALA A N 1
ATOM 666 C CA . ALA A 1 94 ? -15.227 0.981 14.844 1.00 98.06 94 ALA A CA 1
ATOM 667 C C . ALA A 1 94 ? -14.026 1.742 14.263 1.00 98.06 94 ALA A C 1
ATOM 669 O O . ALA A 1 94 ? -13.773 1.624 13.066 1.00 98.06 94 ALA A O 1
ATOM 670 N N . GLU A 1 95 ? -13.217 2.385 15.107 1.00 98.56 95 GLU A N 1
ATOM 671 C CA . GLU A 1 95 ? -11.989 3.075 14.688 1.00 98.56 95 GLU A CA 1
ATOM 672 C C . GLU A 1 95 ? -11.016 2.131 13.970 1.00 98.56 95 GLU A C 1
ATOM 674 O O . GLU A 1 95 ? -10.503 2.450 12.897 1.00 98.56 95 GLU A O 1
ATOM 679 N N . VAL A 1 96 ? -10.803 0.921 14.502 1.00 98.44 96 VAL A N 1
ATOM 680 C CA . VAL A 1 96 ? -9.951 -0.086 13.849 1.00 98.44 96 VAL A CA 1
ATOM 681 C C . VAL A 1 96 ? -10.483 -0.456 12.462 1.00 98.44 96 VAL A C 1
ATOM 683 O O . VAL A 1 96 ? -9.695 -0.602 11.525 1.00 98.44 96 VAL A O 1
ATOM 686 N N . ARG A 1 97 ? -11.805 -0.600 12.297 1.00 98.56 97 ARG A N 1
ATOM 687 C CA . ARG A 1 97 ? -12.411 -0.884 10.985 1.00 98.56 97 ARG A CA 1
ATOM 688 C C . ARG A 1 97 ? -12.225 0.279 10.013 1.00 98.56 97 ARG A C 1
ATOM 690 O O . ARG A 1 97 ? -11.893 0.034 8.856 1.00 98.56 97 ARG A O 1
ATOM 697 N N . GLU A 1 98 ? -12.393 1.515 10.470 1.00 98.62 98 GLU A N 1
ATOM 698 C CA . GLU A 1 98 ? -12.195 2.711 9.644 1.00 98.62 98 GLU A CA 1
ATOM 699 C C . GLU A 1 98 ? -10.740 2.858 9.192 1.00 98.62 98 GLU A C 1
ATOM 701 O O . GLU A 1 98 ? -10.473 3.013 7.998 1.00 98.62 98 GLU A O 1
ATOM 706 N N . VAL A 1 99 ? -9.787 2.725 10.119 1.00 98.62 99 VAL A N 1
ATOM 707 C CA . VAL A 1 99 ? -8.351 2.767 9.809 1.00 98.62 99 VAL A CA 1
ATOM 708 C C . VAL A 1 99 ? -7.980 1.652 8.838 1.00 98.62 99 VAL A C 1
ATOM 710 O O . VAL A 1 99 ? -7.260 1.892 7.868 1.00 98.62 99 VAL A O 1
ATOM 713 N N . ARG A 1 100 ? -8.497 0.437 9.045 1.00 98.62 100 ARG A N 1
ATOM 714 C CA . ARG A 1 100 ? -8.260 -0.683 8.130 1.00 98.62 100 ARG A CA 1
ATOM 715 C C . ARG A 1 100 ? -8.779 -0.382 6.722 1.00 98.62 100 ARG A C 1
ATOM 717 O O . ARG A 1 100 ? -8.038 -0.583 5.764 1.00 98.62 100 ARG A O 1
ATOM 724 N N . ALA A 1 101 ? -10.000 0.132 6.592 1.00 98.31 101 ALA A N 1
ATOM 725 C CA . ALA A 1 101 ? -10.571 0.492 5.295 1.00 98.31 101 ALA A CA 1
ATOM 726 C C . ALA A 1 101 ? -9.758 1.597 4.593 1.00 98.31 101 ALA A C 1
ATOM 728 O O . ALA A 1 101 ? -9.510 1.524 3.386 1.00 98.31 101 ALA A O 1
ATOM 729 N N . ALA A 1 102 ? -9.284 2.594 5.347 1.00 98.56 102 ALA A N 1
ATOM 730 C CA . ALA A 1 102 ? -8.413 3.642 4.823 1.00 98.56 102 ALA A CA 1
ATOM 731 C C . ALA A 1 102 ? -7.075 3.075 4.313 1.00 98.56 102 ALA A C 1
ATOM 733 O O . ALA A 1 102 ? -6.657 3.384 3.196 1.00 98.56 102 ALA A O 1
ATOM 734 N N . LEU A 1 103 ? -6.439 2.186 5.083 1.00 98.69 103 LEU A N 1
ATOM 735 C CA . LEU A 1 103 ? -5.191 1.530 4.688 1.00 98.69 103 LEU A CA 1
ATOM 736 C C . LEU A 1 103 ? -5.365 0.640 3.452 1.00 98.69 103 LEU A C 1
ATOM 738 O O . LEU A 1 103 ? -4.511 0.649 2.568 1.00 98.69 103 LEU A O 1
ATOM 742 N N . GLU A 1 104 ? -6.463 -0.109 3.353 1.00 98.69 104 GLU A N 1
ATOM 743 C CA . GLU A 1 104 ? -6.767 -0.932 2.176 1.00 98.69 104 GLU A CA 1
ATOM 744 C C . GLU A 1 104 ? -6.915 -0.069 0.909 1.00 98.69 104 GLU A C 1
ATOM 746 O O . GLU A 1 104 ? -6.362 -0.409 -0.143 1.00 98.69 104 GLU A O 1
ATOM 751 N N . SER A 1 105 ? -7.574 1.089 1.026 1.00 98.56 105 SER A N 1
ATOM 752 C CA . SER A 1 105 ? -7.681 2.083 -0.050 1.00 98.56 105 SER A CA 1
ATOM 753 C C . SER A 1 105 ? -6.313 2.646 -0.459 1.00 98.56 105 SER A C 1
ATOM 755 O O . SER A 1 105 ? -5.975 2.687 -1.648 1.00 98.56 105 SER A O 1
ATOM 757 N N . ASP A 1 106 ? -5.474 3.011 0.512 1.00 98.69 106 ASP A N 1
ATOM 758 C CA . ASP A 1 106 ? -4.130 3.526 0.244 1.00 98.69 106 ASP A CA 1
ATOM 759 C C . ASP A 1 106 ? -3.221 2.483 -0.410 1.00 98.69 106 ASP A C 1
ATOM 761 O O . ASP A 1 106 ? -2.507 2.796 -1.368 1.00 98.69 106 ASP A O 1
ATOM 765 N N . ILE A 1 107 ? -3.287 1.227 0.034 1.00 98.62 107 ILE A N 1
ATOM 766 C CA . ILE A 1 107 ? -2.561 0.114 -0.586 1.00 98.62 107 ILE A CA 1
ATOM 767 C C . ILE A 1 107 ? -2.998 -0.058 -2.045 1.00 98.62 107 ILE A C 1
ATOM 769 O O . ILE A 1 107 ? -2.145 -0.219 -2.923 1.00 98.62 107 ILE A O 1
ATOM 773 N N . ALA A 1 108 ? -4.301 -0.006 -2.334 1.00 98.50 108 ALA A N 1
ATOM 774 C CA . ALA A 1 108 ? -4.807 -0.101 -3.702 1.00 98.50 108 ALA A CA 1
ATOM 775 C C . ALA A 1 108 ? -4.288 1.051 -4.581 1.00 98.50 108 ALA A C 1
ATOM 777 O O . ALA A 1 108 ? -3.798 0.817 -5.690 1.00 98.50 108 ALA A O 1
ATOM 778 N N . ARG A 1 109 ? -4.309 2.285 -4.061 1.00 98.69 109 ARG A N 1
ATOM 779 C CA . ARG A 1 109 ? -3.776 3.471 -4.747 1.00 98.69 109 ARG A CA 1
ATOM 780 C C . ARG A 1 109 ? -2.277 3.349 -5.030 1.00 98.69 109 ARG A C 1
ATOM 782 O O . ARG A 1 109 ? -1.840 3.633 -6.146 1.00 98.69 109 ARG A O 1
ATOM 789 N N . LEU A 1 110 ? -1.490 2.901 -4.052 1.00 98.69 110 LEU A N 1
ATOM 790 C CA . LEU A 1 110 ? -0.046 2.715 -4.204 1.00 98.69 110 LEU A CA 1
ATOM 791 C C . LEU A 1 110 ? 0.289 1.626 -5.225 1.00 98.69 110 LEU A C 1
ATOM 793 O O . LEU A 1 110 ? 1.198 1.815 -6.030 1.00 98.69 110 LEU A O 1
ATOM 797 N N . ARG A 1 111 ? -0.464 0.520 -5.248 1.00 98.69 111 ARG A N 1
ATOM 798 C CA . ARG A 1 111 ? -0.301 -0.541 -6.255 1.00 98.69 111 ARG A CA 1
ATOM 799 C C . ARG A 1 111 ? -0.553 -0.026 -7.668 1.00 98.69 111 ARG A C 1
ATOM 801 O O . ARG A 1 111 ? 0.247 -0.299 -8.560 1.00 98.69 111 ARG A O 1
ATOM 808 N N . LEU A 1 112 ? -1.618 0.752 -7.864 1.00 98.62 112 LEU A N 1
ATOM 809 C CA . LEU A 1 112 ? -1.913 1.363 -9.160 1.00 98.62 112 LEU A CA 1
ATOM 810 C C . LEU A 1 112 ? -0.797 2.323 -9.593 1.00 98.62 112 LEU A C 1
ATOM 812 O O . LEU A 1 112 ? -0.344 2.277 -10.736 1.00 98.62 112 LEU A O 1
ATOM 816 N N . HIS A 1 113 ? -0.316 3.161 -8.674 1.00 98.69 113 HIS A N 1
ATOM 817 C CA . HIS A 1 113 ? 0.780 4.084 -8.954 1.00 98.69 113 HIS A CA 1
ATOM 818 C C . HIS A 1 113 ? 2.084 3.348 -9.298 1.00 98.69 113 HIS A C 1
ATOM 820 O O . HIS A 1 113 ? 2.760 3.711 -10.259 1.00 98.69 113 HIS A O 1
ATOM 826 N N . ALA A 1 114 ? 2.420 2.285 -8.562 1.00 98.56 114 ALA A N 1
ATOM 827 C CA . ALA A 1 114 ? 3.590 1.455 -8.834 1.00 98.56 114 ALA A CA 1
ATOM 828 C C . ALA A 1 114 ? 3.508 0.785 -10.214 1.00 98.56 114 ALA A C 1
ATOM 830 O O . ALA A 1 114 ? 4.483 0.820 -10.961 1.00 98.56 114 ALA A O 1
ATOM 831 N N . ALA A 1 115 ? 2.341 0.254 -10.591 1.00 98.50 115 ALA A N 1
ATOM 832 C CA . ALA A 1 115 ? 2.119 -0.297 -11.927 1.00 98.50 115 ALA A CA 1
ATOM 833 C C . ALA A 1 115 ? 2.300 0.768 -13.026 1.00 98.50 115 ALA A C 1
ATOM 835 O O . ALA A 1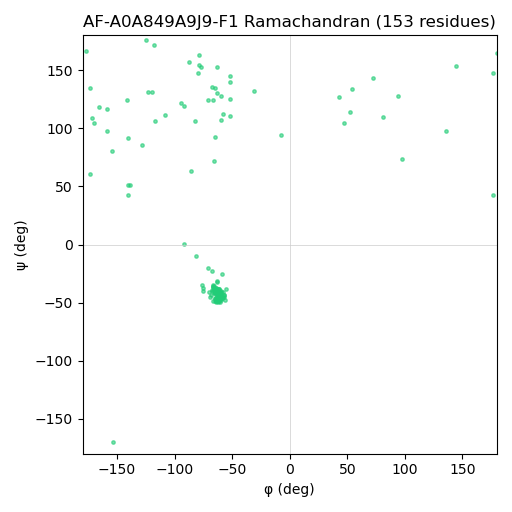 115 ? 2.940 0.506 -14.042 1.00 98.50 115 ALA A O 1
ATOM 836 N N . GLY A 1 116 ? 1.806 1.991 -12.801 1.00 98.56 116 GLY A N 1
ATOM 837 C CA . GLY A 1 116 ? 2.008 3.112 -13.722 1.00 98.56 116 GLY A CA 1
ATOM 838 C C . GLY A 1 116 ? 3.480 3.515 -13.870 1.00 98.56 116 GLY A C 1
ATOM 839 O O . GLY A 1 116 ? 3.945 3.769 -14.980 1.00 98.56 116 GLY A O 1
ATOM 840 N N . LEU A 1 117 ? 4.239 3.539 -12.771 1.00 98.62 117 LEU A N 1
ATOM 841 C CA . LEU A 1 117 ? 5.682 3.788 -12.819 1.00 98.62 117 LEU A CA 1
ATOM 842 C C . LEU A 1 117 ? 6.432 2.674 -13.551 1.00 98.62 117 LEU A C 1
ATOM 844 O O . LEU A 1 117 ? 7.306 2.984 -14.356 1.00 98.62 117 LEU A O 1
ATOM 848 N N . GLN A 1 118 ? 6.075 1.410 -13.315 1.00 98.62 118 GLN A N 1
ATOM 849 C CA . GLN A 1 118 ? 6.677 0.281 -14.020 1.00 98.62 118 GLN A CA 1
ATOM 850 C C . GLN A 1 118 ? 6.455 0.393 -15.533 1.00 98.62 118 GLN A C 1
ATOM 852 O O . GLN A 1 118 ? 7.413 0.284 -16.289 1.00 98.62 118 GLN A O 1
ATOM 857 N N . GLY A 1 119 ? 5.236 0.728 -15.972 1.00 98.50 119 GLY A N 1
ATOM 858 C CA . GLY A 1 119 ? 4.952 0.955 -17.393 1.00 98.50 119 GLY A CA 1
ATOM 859 C C . GLY A 1 119 ? 5.827 2.054 -18.008 1.00 98.50 119 GLY A C 1
ATOM 860 O O . GLY A 1 119 ? 6.372 1.878 -19.094 1.00 98.50 119 GLY A O 1
ATOM 861 N N . ARG A 1 120 ? 6.056 3.157 -17.284 1.00 98.62 120 ARG A N 1
ATOM 862 C CA . ARG A 1 120 ? 6.965 4.228 -17.738 1.00 98.62 120 ARG A CA 1
ATOM 863 C C . ARG A 1 120 ? 8.424 3.780 -17.805 1.00 98.62 120 ARG A C 1
ATOM 865 O O . ARG A 1 120 ? 9.153 4.227 -18.687 1.00 98.62 120 ARG A O 1
ATOM 872 N N . VAL A 1 121 ? 8.868 2.936 -16.874 1.00 98.69 121 VAL A N 1
ATOM 873 C CA . VAL A 1 121 ? 10.215 2.346 -16.913 1.00 98.69 121 VAL A CA 1
ATOM 874 C C . VAL A 1 121 ? 10.365 1.467 -18.152 1.00 98.69 121 VAL A C 1
ATOM 876 O O . VAL A 1 121 ? 11.355 1.606 -18.867 1.00 98.69 121 VAL A O 1
ATOM 879 N N . ASP A 1 122 ? 9.371 0.631 -18.447 1.00 98.56 122 ASP A N 1
ATOM 880 C CA . ASP A 1 122 ? 9.383 -0.248 -19.618 1.00 98.56 122 ASP A CA 1
ATOM 881 C C . ASP A 1 122 ? 9.395 0.561 -20.931 1.00 98.56 122 ASP A C 1
ATOM 883 O O . ASP A 1 122 ? 10.156 0.251 -21.852 1.00 98.56 122 ASP A O 1
ATOM 887 N N . GLU A 1 123 ? 8.618 1.647 -21.008 1.00 98.56 123 GLU A N 1
ATOM 888 C CA . GLU A 1 123 ? 8.625 2.584 -22.141 1.00 98.56 123 GLU A CA 1
ATOM 889 C C . GLU A 1 123 ? 9.998 3.235 -22.350 1.00 98.56 123 GLU A C 1
ATOM 891 O O . GLU A 1 123 ? 10.530 3.225 -23.465 1.00 98.56 123 GLU A O 1
ATOM 896 N N . LEU A 1 124 ? 10.600 3.765 -21.281 1.00 98.62 124 LEU A N 1
ATOM 897 C CA . LEU A 1 124 ? 11.923 4.391 -21.335 1.00 98.62 124 LEU A CA 1
ATOM 898 C C . LEU A 1 124 ? 13.017 3.387 -21.702 1.00 98.62 124 LEU A C 1
ATOM 900 O O . LEU A 1 124 ? 13.943 3.720 -22.446 1.00 98.62 124 LEU A O 1
ATOM 904 N N . GLN A 1 125 ? 12.912 2.152 -21.212 1.00 98.62 125 GLN A N 1
ATOM 905 C CA . GLN A 1 125 ? 13.833 1.081 -21.565 1.00 98.62 125 GLN A CA 1
ATOM 906 C C . GLN A 1 125 ? 13.726 0.747 -23.058 1.00 98.62 125 GLN A C 1
ATOM 908 O O . GLN A 1 125 ? 14.746 0.689 -23.748 1.00 98.62 125 GLN A O 1
ATOM 913 N N . ALA A 1 126 ? 12.505 0.620 -23.585 1.00 98.50 126 ALA A N 1
ATOM 914 C CA . ALA A 1 126 ? 12.277 0.396 -25.008 1.00 98.50 126 ALA A CA 1
ATOM 915 C C . ALA A 1 126 ? 12.811 1.552 -25.871 1.00 98.50 126 ALA A C 1
ATOM 917 O O . ALA A 1 126 ? 13.373 1.321 -26.945 1.00 98.50 126 ALA A O 1
ATOM 918 N N . GLU A 1 127 ? 12.670 2.800 -25.420 1.00 98.62 127 GLU A N 1
ATOM 919 C CA . GLU A 1 127 ? 13.243 3.961 -26.100 1.00 98.62 127 GLU A CA 1
ATOM 920 C C . GLU A 1 127 ? 14.777 3.924 -26.093 1.00 98.62 127 GLU A C 1
ATOM 922 O O . GLU A 1 127 ? 15.406 4.089 -27.141 1.00 98.62 127 GLU A O 1
ATOM 927 N N . CYS A 1 128 ? 15.387 3.623 -24.946 1.00 98.25 128 CYS A N 1
ATOM 928 C CA . CYS A 1 128 ? 16.830 3.445 -24.824 1.00 98.25 128 CYS A CA 1
ATOM 929 C C . CYS A 1 128 ? 17.352 2.357 -25.774 1.00 98.25 128 CYS A C 1
ATOM 931 O O . CYS A 1 128 ? 18.364 2.563 -26.448 1.00 98.25 128 CYS A O 1
ATOM 933 N N . ASP A 1 129 ? 16.656 1.227 -25.887 1.00 98.31 129 ASP A N 1
ATOM 934 C CA . ASP A 1 129 ? 17.041 0.139 -26.787 1.00 98.31 129 ASP A CA 1
ATOM 935 C C . ASP A 1 129 ? 16.910 0.538 -28.265 1.00 98.31 129 ASP A C 1
ATOM 937 O O . ASP A 1 129 ? 17.811 0.259 -29.064 1.00 98.31 129 ASP A O 1
ATOM 941 N N . ARG A 1 130 ? 15.862 1.290 -28.632 1.00 98.25 130 ARG A N 1
ATOM 942 C CA . ARG A 1 130 ? 15.727 1.877 -29.979 1.00 98.25 130 ARG A CA 1
ATOM 943 C C . ARG A 1 130 ? 16.865 2.844 -30.297 1.00 98.25 130 ARG A C 1
ATOM 945 O O . ARG A 1 130 ? 17.438 2.770 -31.385 1.00 98.25 130 ARG A O 1
ATOM 952 N N . LEU A 1 131 ? 17.216 3.728 -29.364 1.00 97.75 131 LEU A N 1
ATOM 953 C CA . LEU A 1 131 ? 18.299 4.697 -29.544 1.00 97.75 131 LEU A CA 1
ATOM 954 C C . LEU A 1 131 ? 19.662 4.005 -29.673 1.00 97.75 131 LEU A C 1
ATOM 956 O O . LEU A 1 131 ? 20.443 4.358 -30.559 1.00 97.75 131 LEU A O 1
ATOM 960 N N . ARG A 1 132 ? 19.934 2.974 -28.861 1.00 97.50 132 ARG A N 1
ATOM 961 C CA . ARG A 1 132 ? 21.146 2.146 -28.984 1.00 97.50 132 ARG A CA 1
ATOM 962 C C . ARG A 1 132 ? 21.217 1.466 -30.349 1.00 97.50 132 ARG A C 1
ATOM 964 O O . ARG A 1 132 ? 22.245 1.552 -31.021 1.00 97.50 132 ARG A O 1
ATOM 971 N N . ALA A 1 133 ? 20.125 0.845 -30.799 1.00 96.25 133 ALA A N 1
ATOM 972 C CA . ALA A 1 133 ? 20.063 0.197 -32.108 1.00 96.25 133 ALA A CA 1
ATOM 973 C C . ALA A 1 133 ? 20.296 1.193 -33.259 1.00 96.25 133 ALA A C 1
ATOM 975 O O . ALA A 1 133 ? 21.085 0.920 -34.170 1.00 96.25 133 ALA A O 1
ATOM 976 N N . ALA A 1 134 ? 19.674 2.374 -33.194 1.00 96.75 134 ALA A N 1
ATOM 977 C CA . ALA A 1 134 ? 19.884 3.446 -34.163 1.00 96.75 134 ALA A CA 1
ATOM 978 C C . ALA A 1 134 ? 21.347 3.927 -34.176 1.00 96.75 134 ALA A C 1
ATOM 980 O O . ALA A 1 134 ? 21.940 4.071 -35.249 1.00 96.75 134 ALA A O 1
ATOM 981 N N . GLY A 1 135 ? 21.957 4.101 -33.000 1.00 96.06 135 GLY A N 1
ATOM 982 C CA . GLY A 1 135 ? 23.368 4.461 -32.851 1.00 96.06 135 GLY A CA 1
ATOM 983 C C . GLY A 1 135 ? 24.313 3.426 -33.469 1.00 96.06 135 GLY A C 1
ATOM 984 O O . GLY A 1 135 ? 25.195 3.783 -34.255 1.00 96.06 135 GLY A O 1
ATOM 985 N N . HIS A 1 136 ? 24.093 2.135 -33.202 1.00 94.75 136 HIS A N 1
ATOM 986 C CA . HIS A 1 136 ? 24.867 1.051 -33.817 1.00 94.75 136 HIS A CA 1
ATOM 987 C C . HIS A 1 136 ? 24.710 1.016 -35.345 1.00 94.75 136 HIS A C 1
ATOM 989 O O . HIS A 1 136 ? 25.704 0.883 -36.066 1.00 94.75 136 HIS A O 1
ATOM 995 N N . GLY A 1 137 ? 23.490 1.200 -35.861 1.00 93.75 137 GLY A N 1
ATOM 996 C CA . GLY A 1 137 ? 23.227 1.281 -37.300 1.00 93.75 137 GLY A CA 1
ATOM 997 C C . GLY A 1 137 ? 23.942 2.461 -37.970 1.00 93.75 137 GLY A C 1
ATOM 998 O O . GLY A 1 137 ? 24.576 2.298 -39.021 1.00 93.75 137 GLY A O 1
ATOM 999 N N . ALA A 1 138 ? 23.906 3.638 -37.339 1.00 92.56 138 ALA A N 1
ATOM 1000 C CA . ALA A 1 138 ? 24.608 4.828 -37.804 1.00 92.56 138 ALA A CA 1
ATOM 1001 C C . ALA A 1 138 ? 26.131 4.616 -37.817 1.00 92.56 138 ALA A C 1
ATOM 1003 O O . ALA A 1 138 ? 26.768 4.866 -38.846 1.00 92.56 138 ALA A O 1
ATOM 1004 N N . GLY A 1 139 ? 26.703 4.067 -36.741 1.00 92.94 139 GLY A N 1
ATOM 1005 C CA . GLY A 1 139 ? 28.126 3.727 -36.653 1.00 92.94 139 GLY A CA 1
ATOM 1006 C C . GLY A 1 139 ? 28.566 2.743 -37.741 1.00 92.94 139 GLY A C 1
ATOM 1007 O O . GLY A 1 139 ? 29.537 2.999 -38.456 1.00 92.94 139 GLY A O 1
ATOM 1008 N N . ALA A 1 140 ? 27.797 1.673 -37.966 1.00 92.81 140 ALA A N 1
ATOM 1009 C CA . ALA A 1 140 ? 28.066 0.715 -39.038 1.00 92.81 140 ALA A CA 1
ATOM 1010 C C . ALA A 1 140 ? 28.012 1.370 -40.433 1.00 92.81 140 ALA A C 1
ATOM 1012 O O . ALA A 1 140 ? 28.823 1.059 -41.308 1.00 92.81 140 ALA A O 1
ATOM 1013 N N . SER A 1 141 ? 27.084 2.308 -40.655 1.00 91.75 141 SER A N 1
ATOM 1014 C CA . SER A 1 141 ? 26.995 3.056 -41.915 1.00 91.75 141 SER A CA 1
ATOM 1015 C C . SER A 1 141 ? 28.211 3.961 -42.153 1.00 91.75 141 SER A C 1
ATOM 1017 O O . SER A 1 141 ? 28.689 4.071 -43.284 1.00 91.75 141 SER A O 1
ATOM 1019 N N . LEU A 1 142 ? 28.722 4.605 -41.099 1.00 94.19 142 LEU A N 1
ATOM 1020 C CA . LEU A 1 142 ? 29.904 5.463 -41.160 1.00 94.19 142 LEU A CA 1
ATOM 1021 C C . LEU A 1 142 ? 31.158 4.629 -41.413 1.00 94.19 142 LEU A C 1
ATOM 1023 O O . LEU A 1 142 ? 31.918 4.954 -42.322 1.00 94.19 142 LEU A O 1
ATOM 1027 N N . ALA A 1 143 ? 31.315 3.504 -40.711 1.00 93.12 143 ALA A N 1
ATOM 1028 C CA . ALA A 1 143 ? 32.415 2.568 -40.928 1.00 93.12 143 ALA A CA 1
ATOM 1029 C C . ALA A 1 143 ? 32.447 2.044 -42.376 1.00 93.12 143 ALA A C 1
ATOM 1031 O O . ALA A 1 143 ? 33.494 2.066 -43.027 1.00 93.12 143 ALA A O 1
ATOM 1032 N N . ARG A 1 144 ? 31.289 1.653 -42.933 1.00 94.31 144 ARG A N 1
ATOM 1033 C CA . ARG A 1 144 ? 31.182 1.234 -44.344 1.00 94.31 144 ARG A CA 1
ATOM 1034 C C . ARG A 1 144 ? 31.577 2.349 -45.315 1.00 94.31 144 ARG A C 1
ATOM 1036 O O . ARG A 1 144 ? 32.294 2.084 -46.281 1.00 94.31 144 ARG A O 1
ATOM 1043 N N . ARG A 1 145 ? 31.137 3.588 -45.064 1.00 94.12 145 ARG A N 1
ATOM 1044 C CA . ARG A 1 145 ? 31.496 4.755 -45.889 1.00 94.12 145 ARG A CA 1
ATOM 1045 C C . ARG A 1 145 ? 32.994 5.052 -45.830 1.00 94.12 145 ARG A C 1
ATOM 1047 O O . ARG A 1 145 ? 33.610 5.183 -46.886 1.00 94.12 145 ARG A O 1
ATOM 1054 N N . ALA A 1 146 ? 33.582 5.078 -44.635 1.00 93.81 146 ALA A N 1
ATOM 1055 C CA . ALA A 1 146 ? 35.015 5.288 -44.436 1.00 93.81 146 ALA A CA 1
ATOM 1056 C C . ALA A 1 146 ? 35.851 4.219 -45.162 1.00 93.81 146 ALA A C 1
ATOM 1058 O O . ALA A 1 146 ? 36.758 4.554 -45.921 1.00 93.81 146 ALA A O 1
ATOM 1059 N N . ALA A 1 147 ? 35.477 2.941 -45.040 1.00 93.88 147 ALA A N 1
ATOM 1060 C CA . ALA A 1 147 ? 36.138 1.845 -45.750 1.00 93.88 147 ALA A CA 1
ATOM 1061 C C . ALA A 1 147 ? 36.017 1.953 -47.284 1.00 93.88 147 ALA A C 1
ATOM 1063 O O . ALA A 1 147 ? 36.909 1.521 -48.015 1.00 93.88 147 ALA A O 1
ATOM 1064 N N . GLY A 1 148 ? 34.912 2.500 -47.800 1.00 95.25 148 GLY A N 1
ATOM 1065 C CA . GLY A 1 148 ? 34.740 2.774 -49.229 1.00 95.25 148 GLY A CA 1
ATOM 1066 C C . GLY A 1 148 ? 35.626 3.920 -49.729 1.00 95.25 148 GLY A C 1
ATOM 1067 O O . GLY A 1 148 ? 36.206 3.819 -50.807 1.00 95.25 148 GLY A O 1
ATOM 1068 N N . VAL A 1 149 ? 35.765 4.992 -48.942 1.00 95.25 149 VAL A N 1
ATOM 1069 C CA . VAL A 1 149 ? 36.674 6.111 -49.247 1.00 95.25 149 VAL A CA 1
ATOM 1070 C C . VAL A 1 149 ? 38.128 5.645 -49.230 1.00 95.25 149 VAL A C 1
ATOM 1072 O O . VAL A 1 149 ? 38.829 5.862 -50.213 1.00 95.25 149 VAL A O 1
ATOM 1075 N N . ALA A 1 150 ? 38.552 4.930 -48.184 1.00 92.94 150 ALA A N 1
ATOM 1076 C CA . ALA A 1 150 ? 39.911 4.398 -48.078 1.00 92.94 150 ALA A CA 1
ATOM 1077 C C . ALA A 1 150 ? 40.273 3.489 -49.265 1.00 92.94 150 ALA A C 1
ATOM 1079 O O . ALA A 1 150 ? 41.332 3.640 -49.865 1.00 92.94 150 ALA A O 1
ATOM 1080 N N . ARG A 1 151 ? 39.359 2.598 -49.680 1.00 94.12 151 ARG A N 1
ATOM 1081 C CA . ARG A 1 151 ? 39.565 1.735 -50.856 1.00 94.12 151 ARG A CA 1
ATOM 1082 C C . ARG A 1 151 ? 39.698 2.498 -52.172 1.00 94.12 151 ARG A C 1
ATOM 1084 O O . ARG A 1 151 ? 40.385 2.013 -53.062 1.00 94.12 151 ARG A O 1
ATOM 1091 N N . ARG A 1 152 ? 39.036 3.650 -52.316 1.00 93.81 152 ARG A N 1
ATOM 1092 C CA . ARG A 1 152 ? 39.184 4.512 -53.500 1.00 93.81 152 ARG A CA 1
ATOM 1093 C C . ARG A 1 152 ? 40.491 5.295 -53.488 1.00 93.81 152 ARG A C 1
ATOM 1095 O O . ARG A 1 152 ? 41.050 5.485 -54.550 1.00 93.81 152 ARG A O 1
ATOM 1102 N N . ALA A 1 153 ? 40.968 5.716 -52.318 1.00 88.81 153 ALA A N 1
ATOM 1103 C CA . ALA A 1 153 ? 42.238 6.434 -52.186 1.00 88.81 153 ALA A CA 1
ATOM 1104 C C . ALA A 1 153 ? 43.475 5.548 -52.436 1.00 88.81 153 ALA A C 1
ATOM 1106 O O . ALA A 1 153 ? 44.550 6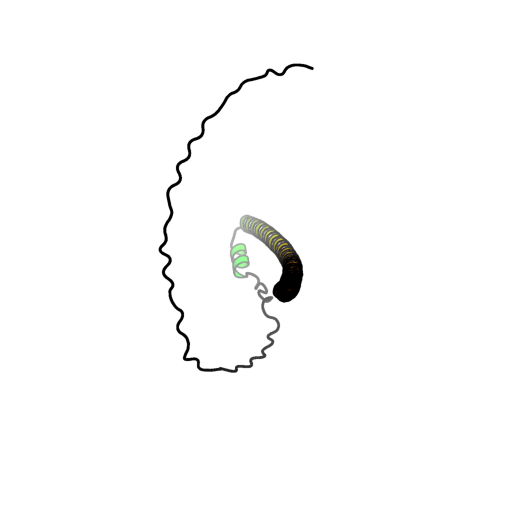.067 -52.704 1.00 88.81 153 ALA A O 1
ATOM 1107 N N . LEU A 1 154 ? 43.328 4.223 -52.324 1.00 87.38 154 LEU A N 1
ATOM 1108 C CA . LEU A 1 154 ? 44.389 3.233 -52.558 1.00 87.38 154 LEU A CA 1
ATOM 1109 C C . LEU A 1 154 ? 44.443 2.700 -54.005 1.00 87.38 154 LEU A C 1
ATOM 1111 O O . LEU A 1 154 ? 45.250 1.816 -54.283 1.00 87.38 154 LEU A O 1
ATOM 1115 N N . ARG A 1 155 ? 43.563 3.169 -54.895 1.00 76.94 155 ARG A N 1
ATOM 1116 C CA . ARG A 1 155 ? 43.548 2.831 -56.327 1.00 76.94 155 ARG A CA 1
ATOM 1117 C C . ARG A 1 155 ? 44.067 4.003 -57.139 1.00 76.94 155 ARG A C 1
ATOM 1119 O O . ARG A 1 155 ? 44.726 3.723 -58.158 1.00 76.94 155 ARG A O 1
#